Protein AF-A0ABD1SBY7-F1 (afdb_monomer_lite)

Structure (mmCIF, N/CA/C/O backbone):
data_AF-A0ABD1SBY7-F1
#
_entry.id   AF-A0ABD1SBY7-F1
#
loop_
_atom_site.group_PDB
_atom_site.id
_atom_site.type_symbol
_atom_site.label_atom_id
_atom_site.label_alt_id
_atom_site.label_comp_id
_atom_site.label_asym_id
_atom_site.label_entity_id
_atom_site.label_seq_id
_atom_site.pdbx_PDB_ins_code
_atom_site.Cartn_x
_atom_site.Cartn_y
_atom_site.Cartn_z
_atom_site.occupancy
_atom_site.B_iso_or_equiv
_atom_site.auth_seq_id
_atom_site.auth_comp_id
_atom_site.auth_asym_id
_atom_site.auth_atom_id
_atom_site.pdbx_PDB_model_num
ATOM 1 N N . MET A 1 1 ? -11.334 -1.942 21.569 1.00 60.69 1 MET A N 1
ATOM 2 C CA . MET A 1 1 ? -10.015 -1.332 21.293 1.00 60.69 1 MET A CA 1
ATOM 3 C C . MET A 1 1 ? -9.707 -1.569 19.821 1.00 60.69 1 MET A C 1
ATOM 5 O O . MET A 1 1 ? -10.036 -2.651 19.355 1.00 60.69 1 MET A O 1
ATOM 9 N N . PHE A 1 2 ? -9.190 -0.583 19.082 1.00 73.31 2 PHE A N 1
ATOM 10 C CA . PHE A 1 2 ? -8.771 -0.789 17.688 1.00 73.31 2 PHE A CA 1
ATOM 11 C C . PHE A 1 2 ? -7.416 -1.505 17.721 1.00 73.31 2 PHE A C 1
ATOM 13 O O . PHE A 1 2 ? -6.440 -0.923 18.180 1.00 73.31 2 PHE A O 1
ATOM 20 N N . THR A 1 3 ? -7.388 -2.783 17.353 1.00 83.56 3 THR A N 1
ATOM 21 C CA . THR A 1 3 ? -6.188 -3.635 17.331 1.00 83.56 3 THR A CA 1
ATOM 22 C C . THR A 1 3 ? -5.940 -4.112 15.897 1.00 83.56 3 THR A C 1
ATOM 24 O O . THR A 1 3 ? -6.895 -4.100 15.117 1.00 83.56 3 THR A O 1
ATOM 27 N N . PRO A 1 4 ? -4.718 -4.559 15.537 1.00 83.38 4 PRO A N 1
ATOM 28 C CA . PRO A 1 4 ? -4.437 -5.099 14.202 1.00 83.38 4 PRO A CA 1
ATOM 29 C C . PRO A 1 4 ? -5.478 -6.129 13.746 1.00 83.38 4 PRO A C 1
ATOM 31 O O . PRO A 1 4 ? -6.038 -5.990 12.665 1.00 83.38 4 PRO A O 1
ATOM 34 N N . ARG A 1 5 ? -5.868 -7.048 14.639 1.00 85.44 5 ARG A N 1
ATOM 35 C CA . ARG A 1 5 ? -6.881 -8.088 14.393 1.00 85.44 5 ARG A CA 1
ATOM 36 C C . ARG A 1 5 ? -8.199 -7.593 13.793 1.00 85.44 5 ARG A C 1
ATOM 38 O O . ARG A 1 5 ? -8.806 -8.294 12.996 1.00 85.44 5 ARG A O 1
ATOM 45 N N . VAL A 1 6 ? -8.630 -6.378 14.135 1.00 84.81 6 VAL A N 1
ATOM 46 C CA . VAL A 1 6 ? -9.868 -5.791 13.593 1.00 84.81 6 VAL A CA 1
ATOM 47 C C . VAL A 1 6 ? -9.795 -5.603 12.071 1.00 84.81 6 VAL A C 1
ATOM 49 O O . VAL A 1 6 ? -10.826 -5.580 11.411 1.00 84.81 6 VAL A O 1
ATOM 52 N N . ILE A 1 7 ? -8.592 -5.477 11.509 1.00 85.00 7 ILE A N 1
ATOM 53 C CA . ILE A 1 7 ? -8.357 -5.349 10.067 1.00 85.00 7 ILE A CA 1
ATOM 54 C C . ILE A 1 7 ? -8.543 -6.702 9.376 1.00 85.00 7 ILE A C 1
ATOM 56 O O . ILE A 1 7 ? -9.207 -6.759 8.347 1.00 85.00 7 ILE A O 1
ATOM 60 N N . ASN A 1 8 ? -8.007 -7.781 9.950 1.00 85.88 8 ASN A N 1
ATOM 61 C CA . ASN A 1 8 ? -8.206 -9.129 9.416 1.00 85.88 8 ASN A CA 1
ATOM 62 C C . ASN A 1 8 ? -9.672 -9.561 9.506 1.00 85.88 8 ASN A C 1
ATOM 64 O O . ASN A 1 8 ? -10.198 -10.064 8.518 1.00 85.88 8 ASN A O 1
ATOM 68 N N . ASP A 1 9 ? -10.339 -9.284 10.635 1.00 85.25 9 ASP A N 1
ATOM 69 C CA . ASP A 1 9 ? -11.779 -9.527 10.794 1.00 85.25 9 ASP A CA 1
ATOM 70 C C . ASP A 1 9 ? -12.590 -8.808 9.694 1.00 85.25 9 ASP A C 1
ATOM 72 O O . ASP A 1 9 ? -13.520 -9.382 9.146 1.00 85.25 9 ASP A O 1
ATOM 76 N N . TYR A 1 10 ? -12.223 -7.567 9.347 1.00 83.94 10 TYR A N 1
ATOM 77 C CA . TYR A 1 10 ? -12.917 -6.768 8.327 1.00 83.94 10 TYR A CA 1
ATOM 78 C C . TYR A 1 10 ? -12.716 -7.282 6.891 1.00 83.94 10 TYR A C 1
ATOM 80 O O . TYR A 1 10 ? -13.575 -7.090 6.033 1.00 83.94 10 TYR A O 1
ATOM 88 N N . TYR A 1 11 ? -11.566 -7.893 6.603 1.00 81.62 11 TYR A N 1
ATOM 89 C CA . TYR A 1 11 ? -11.250 -8.447 5.283 1.00 81.62 11 TYR A CA 1
ATOM 90 C C . TYR A 1 11 ? -11.511 -9.958 5.180 1.00 81.62 11 TYR A C 1
ATOM 92 O O . TYR A 1 11 ? -11.149 -10.552 4.166 1.00 81.62 11 TYR A O 1
ATOM 100 N N . ASP A 1 12 ? -12.101 -10.575 6.209 1.00 84.44 12 ASP A N 1
ATOM 101 C CA . ASP A 1 12 ? -12.302 -12.025 6.318 1.00 84.44 12 ASP A CA 1
ATOM 102 C C . ASP A 1 12 ? -10.999 -12.836 6.101 1.00 84.44 12 ASP A C 1
ATOM 104 O O . ASP A 1 12 ? -11.002 -13.923 5.520 1.00 84.44 12 ASP A O 1
ATOM 108 N N . ILE A 1 13 ? -9.856 -12.305 6.557 1.00 80.00 13 ILE A N 1
ATOM 109 C CA . ILE A 1 13 ? -8.537 -12.936 6.386 1.00 80.00 13 ILE A CA 1
ATOM 110 C C . ILE A 1 13 ? -8.294 -13.951 7.506 1.00 80.00 13 ILE A C 1
ATOM 112 O O . ILE A 1 13 ? -8.267 -13.608 8.690 1.00 80.00 13 ILE A O 1
ATOM 116 N N . THR A 1 14 ? -8.040 -15.204 7.132 1.00 79.06 14 THR A N 1
ATOM 117 C CA . THR A 1 14 ? -7.591 -16.254 8.054 1.00 79.06 14 THR A CA 1
ATOM 118 C C . THR A 1 14 ? -6.108 -16.086 8.382 1.00 79.06 14 THR A C 1
ATOM 120 O O . THR A 1 14 ? -5.292 -15.904 7.485 1.00 79.06 14 THR A O 1
ATOM 123 N N . THR A 1 15 ? -5.738 -16.183 9.661 1.00 69.31 15 THR A N 1
ATOM 124 C CA . THR A 1 15 ? -4.360 -15.937 10.133 1.00 69.31 15 THR A CA 1
ATOM 125 C C . THR A 1 15 ? -3.384 -17.092 9.905 1.00 69.31 15 THR A C 1
ATOM 127 O O . THR A 1 15 ? -2.242 -17.029 10.358 1.00 69.31 15 THR A O 1
ATOM 130 N N . GLU A 1 16 ? -3.831 -18.168 9.262 1.00 65.81 16 GLU A N 1
ATOM 131 C CA . GLU A 1 16 ? -2.977 -19.302 8.921 1.00 65.81 16 GLU A CA 1
ATOM 132 C C . GLU A 1 16 ? -1.982 -18.855 7.835 1.00 65.81 16 GLU A C 1
ATOM 134 O O . GLU A 1 16 ? -2.361 -18.241 6.841 1.00 65.81 16 GLU A O 1
ATOM 139 N N . ASP A 1 17 ? -0.690 -19.088 8.081 1.00 59.59 17 ASP A N 1
ATOM 140 C CA . ASP A 1 17 ? 0.428 -18.788 7.172 1.00 59.59 17 ASP A CA 1
ATOM 141 C C . ASP A 1 17 ? 0.725 -17.304 6.879 1.00 59.59 17 ASP A C 1
ATOM 143 O O . ASP A 1 17 ? 1.391 -16.981 5.894 1.00 59.59 17 ASP A O 1
ATOM 147 N N . ILE A 1 18 ? 0.295 -16.379 7.743 1.00 67.50 18 ILE A N 1
ATOM 148 C CA . ILE A 1 18 ? 0.672 -14.962 7.648 1.00 67.50 18 ILE A CA 1
ATOM 149 C C . ILE A 1 18 ? 2.144 -14.760 8.049 1.00 67.50 18 ILE A C 1
ATOM 151 O O . ILE A 1 18 ? 2.557 -15.098 9.160 1.00 67.50 18 ILE A O 1
ATOM 155 N N . HIS A 1 19 ? 2.929 -14.126 7.176 1.00 69.19 19 HIS A N 1
ATOM 156 C CA . HIS A 1 19 ? 4.318 -13.756 7.452 1.00 69.19 19 HIS A CA 1
ATOM 157 C C . HIS A 1 19 ? 4.521 -12.237 7.381 1.00 69.19 19 HIS A C 1
ATOM 159 O O . HIS A 1 19 ? 3.898 -11.579 6.545 1.00 69.19 19 HIS A O 1
ATOM 165 N N . PRO A 1 20 ? 5.409 -11.648 8.207 1.00 67.62 20 PRO A N 1
ATOM 166 C CA . PRO A 1 20 ? 5.800 -10.251 8.050 1.00 67.62 20 PRO A CA 1
ATOM 167 C C . PRO A 1 20 ? 6.258 -9.989 6.619 1.00 67.62 20 PRO A C 1
ATOM 169 O O . PRO A 1 20 ? 6.870 -10.870 6.013 1.00 67.62 20 PRO A O 1
ATOM 172 N N . LEU A 1 21 ? 5.999 -8.784 6.100 1.00 66.00 21 LEU A N 1
ATOM 173 C CA . LEU A 1 21 ? 6.451 -8.392 4.764 1.00 66.00 21 LEU A CA 1
ATOM 174 C C . LEU A 1 21 ? 7.956 -8.693 4.645 1.00 66.00 21 LEU A C 1
ATOM 176 O O . LEU A 1 21 ? 8.746 -8.063 5.358 1.00 66.00 21 LEU A O 1
ATOM 180 N N . PRO A 1 22 ? 8.372 -9.657 3.799 1.00 64.12 22 PRO A N 1
ATOM 181 C CA . PRO A 1 22 ? 9.772 -10.030 3.730 1.00 64.12 22 PRO A CA 1
ATOM 182 C C . PRO A 1 22 ? 10.599 -8.807 3.352 1.00 64.12 22 PRO A C 1
ATOM 184 O O . PRO A 1 22 ? 10.231 -8.069 2.424 1.00 64.12 22 PRO A O 1
ATOM 187 N N . SER A 1 23 ? 11.725 -8.597 4.038 1.00 61.38 23 SER A N 1
ATOM 188 C CA . SER A 1 23 ? 12.701 -7.617 3.581 1.00 61.38 23 SER A CA 1
ATOM 189 C C . SER A 1 23 ? 13.251 -8.106 2.244 1.00 61.38 23 SER A C 1
ATOM 191 O O . SER A 1 23 ? 14.086 -9.000 2.164 1.00 61.38 23 SER A O 1
ATOM 193 N N . ILE A 1 24 ? 12.737 -7.550 1.149 1.00 61.41 24 ILE A N 1
ATOM 194 C CA . ILE A 1 24 ? 13.319 -7.815 -0.164 1.00 61.41 24 ILE A CA 1
ATOM 195 C C . ILE A 1 24 ? 14.710 -7.172 -0.187 1.00 61.41 24 ILE A C 1
ATOM 197 O O . ILE A 1 24 ? 14.839 -5.950 -0.158 1.00 61.41 24 ILE A O 1
ATOM 201 N N . GLN A 1 25 ? 15.768 -7.965 -0.151 1.00 62.69 25 GLN A N 1
ATOM 202 C CA . GLN A 1 25 ? 17.122 -7.408 -0.177 1.00 62.69 25 GLN A CA 1
ATOM 203 C C . GLN A 1 25 ? 17.504 -6.936 -1.585 1.00 62.69 25 GLN A C 1
ATOM 205 O O . GLN A 1 25 ? 18.263 -5.980 -1.713 1.00 62.69 25 GLN A O 1
ATOM 210 N N . ASP A 1 26 ? 16.903 -7.533 -2.618 1.00 76.44 26 ASP A N 1
ATOM 211 C CA . ASP A 1 26 ? 17.174 -7.224 -4.018 1.00 76.44 26 ASP A CA 1
ATOM 212 C C . ASP A 1 26 ? 16.046 -6.395 -4.659 1.00 76.44 26 ASP A C 1
ATOM 214 O O . ASP A 1 26 ? 15.013 -6.909 -5.087 1.00 76.44 26 ASP A O 1
ATOM 218 N N . MET A 1 27 ? 16.237 -5.075 -4.718 1.00 78.81 27 MET A N 1
ATOM 219 C CA . MET A 1 27 ? 15.322 -4.181 -5.442 1.00 78.81 27 MET A CA 1
ATOM 220 C C . MET A 1 27 ? 15.461 -4.280 -6.966 1.00 78.81 27 MET A C 1
ATOM 222 O O . MET A 1 27 ? 14.561 -3.827 -7.673 1.00 78.81 27 MET A O 1
ATOM 226 N N . GLY A 1 28 ? 16.546 -4.872 -7.476 1.00 78.19 28 GLY A N 1
ATOM 227 C CA . GLY A 1 28 ? 16.723 -5.148 -8.898 1.00 78.19 28 GLY A CA 1
ATOM 228 C C . GLY A 1 28 ? 15.700 -6.167 -9.387 1.00 78.19 28 GLY A C 1
ATOM 229 O O . GLY A 1 28 ? 15.013 -5.913 -10.372 1.00 78.19 28 GLY A O 1
ATOM 230 N N . GLU A 1 29 ? 15.496 -7.253 -8.637 1.00 82.19 29 GLU A N 1
ATOM 231 C CA . GLU A 1 29 ? 14.459 -8.250 -8.941 1.00 82.19 29 GLU A CA 1
ATOM 232 C C . GLU A 1 29 ? 13.051 -7.626 -8.967 1.00 82.19 29 GLU A C 1
ATOM 234 O O . GLU A 1 29 ? 12.259 -7.873 -9.878 1.00 82.19 29 GLU A O 1
ATOM 239 N N . VAL A 1 30 ? 12.742 -6.771 -7.988 1.00 83.69 30 VAL A N 1
ATOM 240 C CA . VAL A 1 30 ? 11.445 -6.077 -7.903 1.00 83.69 30 VAL A CA 1
ATOM 241 C C . VAL A 1 30 ? 11.242 -5.147 -9.093 1.00 83.69 30 VAL A C 1
ATOM 243 O O . VAL A 1 30 ? 10.163 -5.141 -9.687 1.00 83.69 30 VAL A O 1
ATOM 246 N N . ALA A 1 31 ? 12.264 -4.369 -9.453 1.00 79.69 31 ALA A N 1
ATOM 247 C CA . ALA A 1 31 ? 12.212 -3.471 -10.600 1.00 79.69 31 ALA A CA 1
ATOM 248 C C . ALA A 1 31 ? 12.019 -4.252 -11.907 1.00 79.69 31 ALA A C 1
ATOM 250 O O . ALA A 1 31 ? 11.134 -3.913 -12.695 1.00 79.69 31 ALA A O 1
ATOM 251 N N . GLN A 1 32 ? 12.771 -5.341 -12.085 1.00 82.06 32 GLN A N 1
ATOM 252 C CA . GLN A 1 32 ? 12.652 -6.216 -13.245 1.00 82.06 32 GLN A CA 1
ATOM 253 C C . GLN A 1 32 ? 11.247 -6.806 -13.356 1.00 82.06 32 GLN A C 1
ATOM 255 O O . GLN A 1 32 ? 10.649 -6.788 -14.428 1.00 82.06 32 GLN A O 1
ATOM 260 N N . PHE A 1 33 ? 10.683 -7.292 -12.251 1.00 85.69 33 PHE A N 1
ATOM 261 C CA . PHE A 1 33 ? 9.335 -7.848 -12.247 1.00 85.69 33 PHE A CA 1
ATOM 262 C C . PHE A 1 33 ? 8.263 -6.798 -12.569 1.00 85.69 33 PHE A C 1
ATOM 264 O O . PHE A 1 33 ? 7.345 -7.066 -13.343 1.00 85.69 33 PHE A O 1
ATOM 271 N N . LEU A 1 34 ? 8.357 -5.607 -11.971 1.00 82.88 34 LEU A N 1
ATOM 272 C CA . LEU A 1 34 ? 7.319 -4.584 -12.105 1.00 82.88 34 LEU A CA 1
ATOM 273 C C . LEU A 1 34 ? 7.363 -3.843 -13.448 1.00 82.88 34 LEU A C 1
ATOM 275 O O . LEU A 1 34 ? 6.313 -3.422 -13.937 1.00 82.88 34 LEU A O 1
ATOM 279 N N . TYR A 1 35 ? 8.554 -3.674 -14.027 1.00 77.00 35 TYR A N 1
ATOM 280 C CA . TYR A 1 35 ? 8.782 -2.786 -15.171 1.00 77.00 35 TYR A CA 1
ATOM 281 C C . TYR A 1 35 ? 9.464 -3.462 -16.369 1.00 77.00 35 TYR A C 1
ATOM 283 O O . TYR A 1 35 ? 9.521 -2.862 -17.441 1.00 77.00 35 TYR A O 1
ATOM 291 N N . GLY A 1 36 ? 9.966 -4.694 -16.222 1.00 72.31 36 GLY A N 1
ATOM 292 C CA . GLY A 1 36 ? 10.587 -5.460 -17.309 1.00 72.31 36 GLY A CA 1
ATOM 293 C C . GLY A 1 36 ? 11.900 -4.875 -17.838 1.00 72.31 36 GLY A C 1
ATOM 294 O O . GLY A 1 36 ? 12.228 -5.122 -18.998 1.00 72.31 36 GLY A O 1
ATOM 295 N N . GLN A 1 37 ? 12.611 -4.062 -17.046 1.00 64.56 37 GLN A N 1
ATOM 296 C CA . GLN A 1 37 ? 13.878 -3.435 -17.441 1.00 64.56 37 GLN A CA 1
ATOM 297 C C . GLN A 1 37 ? 15.025 -3.823 -16.505 1.00 64.56 37 GLN A C 1
ATOM 299 O O . GLN A 1 37 ? 14.926 -3.610 -15.296 1.00 64.56 37 GLN A O 1
ATOM 304 N N . ASP A 1 38 ? 16.114 -4.328 -17.103 1.00 55.09 38 ASP A N 1
ATOM 305 C CA . ASP A 1 38 ? 17.308 -4.814 -16.393 1.00 55.09 38 ASP A CA 1
ATOM 306 C C . ASP A 1 38 ? 18.085 -3.671 -15.707 1.00 55.09 38 ASP A C 1
ATOM 308 O O . ASP A 1 38 ? 18.793 -3.885 -14.721 1.00 55.09 38 ASP A O 1
ATOM 312 N N . ASP A 1 39 ? 17.913 -2.434 -16.188 1.00 52.69 39 ASP A N 1
ATOM 313 C CA . ASP A 1 39 ? 18.541 -1.241 -15.626 1.00 52.69 39 ASP A CA 1
ATOM 314 C C . ASP A 1 39 ? 17.723 -0.695 -14.451 1.00 52.69 39 ASP A C 1
ATOM 316 O O . ASP A 1 39 ? 16.925 0.234 -14.574 1.00 52.69 39 ASP A O 1
ATOM 320 N N . ALA A 1 40 ? 17.959 -1.372 -13.324 1.00 54.00 40 ALA A N 1
ATOM 321 C CA . ALA A 1 40 ? 17.993 -0.927 -11.938 1.00 54.00 40 ALA A CA 1
ATOM 322 C C . ALA A 1 40 ? 17.050 0.212 -11.541 1.00 54.00 40 ALA A C 1
ATOM 324 O O . ALA A 1 40 ? 17.128 1.333 -12.045 1.00 54.00 40 ALA A O 1
ATOM 325 N N . TRP A 1 41 ? 16.260 -0.067 -10.497 1.00 60.81 41 TRP A N 1
ATOM 326 C CA . TRP A 1 41 ? 15.647 0.946 -9.644 1.00 60.81 41 TRP A CA 1
ATOM 327 C C . TRP A 1 41 ? 16.567 2.170 -9.571 1.00 60.81 41 TRP A C 1
ATOM 329 O O . TRP A 1 41 ? 17.695 1.986 -9.094 1.00 60.81 41 TRP A O 1
ATOM 339 N N . PRO A 1 42 ? 16.199 3.362 -10.117 1.00 54.41 42 PRO A N 1
ATOM 340 C CA . PRO A 1 42 ? 17.085 4.491 -9.991 1.00 54.41 42 PRO A CA 1
ATOM 341 C C . PRO A 1 42 ? 17.298 4.605 -8.491 1.00 54.41 42 PRO A C 1
ATOM 343 O O . PRO A 1 42 ? 16.353 4.459 -7.714 1.00 54.41 42 PRO A O 1
ATOM 346 N N . LEU A 1 43 ? 18.573 4.694 -8.122 1.00 53.53 43 LEU A N 1
ATOM 347 C CA . LEU A 1 43 ? 19.096 4.959 -6.785 1.00 53.53 43 LEU A CA 1
ATOM 348 C C . LEU A 1 43 ? 18.087 5.749 -5.927 1.00 53.53 43 LEU A C 1
ATOM 350 O O . LEU A 1 43 ? 17.308 6.499 -6.509 1.00 53.53 43 LEU A O 1
ATOM 354 N N . PRO A 1 44 ? 18.133 5.682 -4.580 1.00 54.62 44 PRO A N 1
ATOM 355 C CA . PRO A 1 44 ? 17.112 6.196 -3.631 1.00 54.62 44 PRO A CA 1
ATOM 356 C C . PRO A 1 44 ? 16.638 7.669 -3.781 1.00 54.62 44 PRO A C 1
ATOM 358 O O . PRO A 1 44 ? 15.885 8.182 -2.961 1.00 54.62 44 PRO A O 1
ATOM 361 N N . GLU A 1 45 ? 17.087 8.361 -4.817 1.00 55.41 45 GLU A N 1
ATOM 362 C CA . GLU A 1 45 ? 16.795 9.694 -5.307 1.00 55.41 45 GLU A CA 1
ATOM 363 C C . GLU A 1 45 ? 15.495 9.827 -6.133 1.00 55.41 45 GLU A C 1
ATOM 365 O O . GLU A 1 45 ? 15.007 10.955 -6.252 1.00 55.41 45 GLU A O 1
ATOM 370 N N . ARG A 1 46 ? 14.910 8.762 -6.721 1.00 62.81 46 ARG A N 1
ATOM 371 C CA . ARG A 1 46 ? 13.654 8.881 -7.508 1.00 62.81 46 ARG A CA 1
ATOM 372 C C . ARG A 1 46 ? 12.678 7.712 -7.362 1.00 62.81 46 ARG A C 1
ATOM 374 O O . ARG A 1 46 ? 13.015 6.572 -7.650 1.00 62.81 46 ARG A O 1
ATOM 381 N N . ASP A 1 47 ? 11.423 8.039 -7.049 1.00 70.94 47 ASP A N 1
ATOM 382 C CA . ASP A 1 47 ? 10.302 7.104 -7.178 1.00 70.94 47 ASP A CA 1
ATOM 383 C C . ASP A 1 47 ? 10.022 6.764 -8.659 1.00 70.94 47 ASP A C 1
ATOM 385 O O . ASP A 1 47 ? 10.238 7.586 -9.557 1.00 70.94 47 ASP A O 1
ATOM 389 N N . PHE A 1 48 ? 9.452 5.586 -8.918 1.00 73.69 48 PHE A N 1
ATOM 390 C CA . PHE A 1 48 ? 9.073 5.160 -10.270 1.00 73.69 48 PHE A CA 1
ATOM 391 C C . PHE A 1 48 ? 7.734 5.698 -10.728 1.00 73.69 48 PHE A C 1
ATOM 393 O O . PHE A 1 48 ? 6.796 5.746 -9.949 1.00 73.69 48 PHE A O 1
ATOM 400 N N . GLU A 1 49 ? 7.593 5.973 -12.021 1.00 80.62 49 GLU A N 1
ATOM 401 C CA . GLU A 1 49 ? 6.308 6.344 -12.611 1.00 80.62 49 GLU A CA 1
ATOM 402 C C . GLU A 1 49 ? 5.356 5.146 -12.721 1.00 80.62 49 GLU A C 1
ATOM 404 O O . GLU A 1 49 ? 5.678 4.122 -13.326 1.00 80.62 49 GLU A O 1
ATOM 409 N N . HIS A 1 50 ? 4.131 5.304 -12.215 1.00 82.50 50 HIS A N 1
ATOM 410 C CA . HIS A 1 50 ? 3.110 4.252 -12.260 1.00 82.50 50 HIS A CA 1
ATOM 411 C C . HIS A 1 50 ? 2.681 3.850 -13.684 1.00 82.50 50 HIS A C 1
ATOM 413 O O . HIS A 1 50 ? 2.135 2.772 -13.884 1.00 82.50 50 HIS A O 1
ATOM 419 N N . SER A 1 51 ? 2.932 4.717 -14.669 1.00 80.94 51 SER A N 1
ATOM 420 C CA . SER A 1 51 ? 2.555 4.579 -16.080 1.00 80.94 51 SER A CA 1
ATOM 421 C C . SER A 1 51 ? 3.384 3.519 -16.792 1.00 80.94 51 SER A C 1
ATOM 423 O O . SER A 1 51 ? 3.023 3.092 -17.883 1.00 80.94 51 SER A O 1
ATOM 425 N N . LYS A 1 52 ? 4.499 3.111 -16.179 1.00 82.12 52 LYS A N 1
ATOM 426 C CA . LYS A 1 52 ? 5.392 2.071 -16.683 1.00 82.12 52 LYS A CA 1
ATOM 427 C C . LYS A 1 52 ? 5.013 0.672 -16.199 1.00 82.12 52 LYS A C 1
ATOM 429 O O . LYS A 1 52 ? 5.626 -0.292 -16.643 1.00 82.12 52 LYS A O 1
ATOM 434 N N . LEU A 1 53 ? 4.047 0.553 -15.286 1.00 84.62 53 LEU A N 1
ATOM 435 C CA . LEU A 1 53 ? 3.523 -0.747 -14.883 1.00 84.62 53 LEU A CA 1
ATOM 436 C C . LEU A 1 53 ? 2.763 -1.400 -16.040 1.00 84.62 53 LEU A C 1
ATOM 438 O O . LEU A 1 53 ? 2.110 -0.721 -16.831 1.00 84.62 53 LEU A O 1
ATOM 442 N N . THR A 1 54 ? 2.781 -2.729 -16.082 1.00 84.19 54 THR A N 1
ATOM 443 C CA . THR A 1 54 ? 1.847 -3.493 -16.920 1.00 84.19 54 THR A CA 1
ATOM 444 C C . THR A 1 54 ? 0.400 -3.262 -16.464 1.00 84.19 54 THR A C 1
ATOM 446 O O . THR A 1 54 ? 0.158 -2.934 -15.301 1.00 84.19 54 THR A O 1
ATOM 449 N N . ASP A 1 55 ? -0.584 -3.473 -17.344 1.00 85.88 55 ASP A N 1
ATOM 450 C CA . ASP A 1 55 ? -2.004 -3.225 -17.029 1.00 85.88 55 ASP A CA 1
ATOM 451 C C . ASP A 1 55 ? -2.484 -3.971 -15.771 1.00 85.88 55 ASP A C 1
ATOM 453 O O . ASP A 1 55 ? -3.202 -3.414 -14.937 1.00 85.88 55 ASP A O 1
ATOM 457 N N . SER A 1 56 ? -2.054 -5.224 -15.589 1.00 87.88 56 SER A N 1
ATOM 458 C CA . SER A 1 56 ? -2.400 -6.029 -14.412 1.00 87.88 56 SER A CA 1
ATOM 459 C C . SER A 1 56 ? -1.805 -5.452 -13.125 1.00 87.88 56 SER A C 1
ATOM 461 O O . SER A 1 56 ? -2.497 -5.351 -12.108 1.00 87.88 56 SER A O 1
ATOM 463 N N . LEU A 1 57 ? -0.547 -5.010 -13.171 1.00 89.38 57 LEU A N 1
ATOM 464 C CA . LEU A 1 57 ? 0.121 -4.373 -12.039 1.00 89.38 57 LEU A CA 1
ATOM 465 C C . LEU A 1 57 ? -0.434 -2.977 -11.759 1.00 89.38 57 LEU A C 1
ATOM 467 O O . LEU A 1 57 ? -0.503 -2.573 -10.599 1.00 89.38 57 LEU A O 1
ATOM 471 N N . LEU A 1 58 ? -0.886 -2.253 -12.783 1.00 88.94 58 LEU A N 1
ATOM 472 C CA . LEU A 1 58 ? -1.546 -0.964 -12.620 1.00 88.94 58 LEU A CA 1
ATOM 473 C C . LEU A 1 58 ? -2.879 -1.119 -11.877 1.00 88.94 58 LEU A C 1
ATOM 475 O O . LEU A 1 58 ? -3.151 -0.355 -10.949 1.00 88.94 58 LEU A O 1
ATOM 479 N N . ILE A 1 59 ? -3.681 -2.134 -12.218 1.00 90.62 59 ILE A N 1
ATOM 480 C CA . ILE A 1 59 ? -4.918 -2.470 -11.493 1.00 90.62 59 ILE A CA 1
ATOM 481 C C . ILE A 1 59 ? -4.615 -2.814 -10.033 1.00 90.62 59 ILE A C 1
ATOM 483 O O . ILE A 1 59 ? -5.263 -2.282 -9.126 1.00 90.62 59 ILE A O 1
ATOM 487 N N . LEU A 1 60 ? -3.595 -3.639 -9.789 1.00 90.75 60 LEU A N 1
ATOM 488 C CA . LEU A 1 60 ? -3.162 -3.979 -8.434 1.00 90.75 60 LEU A CA 1
ATOM 489 C C . LEU A 1 60 ? -2.691 -2.737 -7.656 1.00 90.75 60 LEU A C 1
ATOM 491 O O . LEU A 1 60 ? -3.079 -2.543 -6.505 1.00 90.75 60 LEU A O 1
ATOM 495 N N . ASN A 1 61 ? -1.929 -1.846 -8.292 1.00 89.94 61 ASN A N 1
ATOM 496 C CA . ASN A 1 61 ? -1.484 -0.585 -7.701 1.00 89.94 61 ASN A CA 1
ATOM 497 C C . ASN A 1 61 ? -2.649 0.347 -7.361 1.00 89.94 61 ASN A C 1
ATOM 499 O O . ASN A 1 61 ? -2.645 0.981 -6.301 1.00 89.94 61 ASN A O 1
ATOM 503 N N . MET A 1 62 ? -3.682 0.400 -8.205 1.00 88.44 62 MET A N 1
ATOM 504 C CA . MET A 1 62 ? -4.913 1.113 -7.875 1.00 88.44 62 MET A CA 1
ATOM 505 C C . MET A 1 62 ? -5.585 0.500 -6.649 1.00 88.44 62 MET A C 1
ATOM 507 O O . MET A 1 62 ? -5.927 1.243 -5.732 1.00 88.44 62 MET A O 1
ATOM 511 N N . PHE A 1 63 ? -5.743 -0.823 -6.586 1.00 87.69 63 PHE A N 1
ATOM 512 C CA . PHE A 1 63 ? -6.329 -1.489 -5.422 1.00 87.69 63 PHE A CA 1
ATOM 513 C C . PHE A 1 63 ? -5.560 -1.169 -4.129 1.00 87.69 63 PHE A C 1
ATOM 515 O O . PHE A 1 63 ? -6.163 -0.713 -3.150 1.00 87.69 63 PHE A O 1
ATOM 522 N N . VAL A 1 64 ? -4.232 -1.309 -4.152 1.00 88.94 64 VAL A N 1
ATOM 523 C CA . VAL A 1 64 ? -3.344 -0.984 -3.025 1.00 88.94 64 VAL A CA 1
ATOM 524 C C . VAL A 1 64 ? -3.506 0.473 -2.593 1.00 88.94 64 VAL A C 1
ATOM 526 O O . VAL A 1 64 ? -3.728 0.736 -1.412 1.00 88.94 64 VAL A O 1
ATOM 529 N N . SER A 1 65 ? -3.496 1.410 -3.545 1.00 86.38 65 SER A N 1
ATOM 530 C CA . SER A 1 65 ? -3.574 2.861 -3.303 1.00 86.38 65 SER A CA 1
ATOM 531 C C . SER A 1 65 ? -4.916 3.354 -2.746 1.00 86.38 65 SER A C 1
ATOM 533 O O . SER A 1 65 ? -5.052 4.544 -2.440 1.00 86.38 65 SER A O 1
ATOM 535 N N . HIS A 1 66 ? -5.927 2.489 -2.661 1.00 82.06 66 HIS A N 1
ATOM 536 C CA . HIS A 1 66 ? -7.227 2.818 -2.072 1.00 82.06 66 HIS A CA 1
ATOM 537 C C . HIS A 1 66 ? -7.524 2.036 -0.792 1.00 82.06 66 HIS A C 1
ATOM 539 O O . HIS A 1 66 ? -8.227 2.565 0.065 1.00 82.06 66 HIS A O 1
ATOM 545 N N . ASN A 1 67 ? -7.016 0.806 -0.664 1.00 81.69 67 ASN A N 1
ATOM 546 C CA . ASN A 1 67 ? -7.474 -0.123 0.374 1.00 81.69 67 ASN A CA 1
ATOM 547 C C . ASN A 1 67 ? -6.382 -0.545 1.365 1.00 81.69 67 ASN A C 1
ATOM 549 O O . ASN A 1 67 ? -6.697 -0.794 2.527 1.00 81.69 67 ASN A O 1
ATOM 553 N N . ILE A 1 68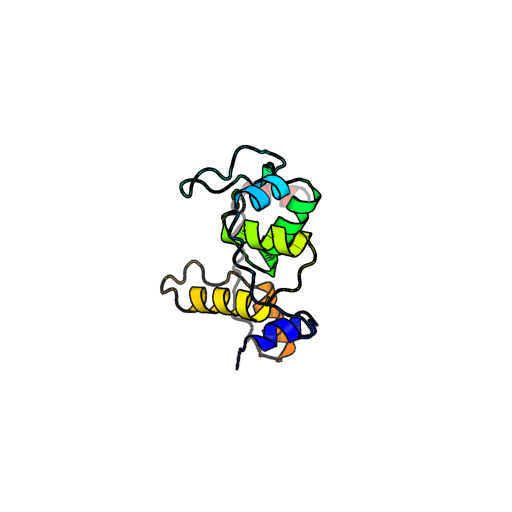 ? -5.117 -0.614 0.930 1.00 85.38 68 ILE A N 1
ATOM 554 C CA . ILE A 1 68 ? -4.020 -1.182 1.732 1.00 85.38 68 ILE A CA 1
ATOM 555 C C . ILE A 1 68 ? -3.006 -0.121 2.154 1.00 85.38 68 ILE A C 1
ATOM 557 O O . ILE A 1 68 ? -2.693 -0.009 3.332 1.00 85.38 68 ILE A O 1
ATOM 561 N N . ASP A 1 69 ? -2.496 0.659 1.205 1.00 85.50 69 ASP A N 1
ATOM 562 C CA . ASP A 1 69 ? -1.519 1.722 1.452 1.00 85.50 69 ASP A CA 1
ATOM 563 C C . ASP A 1 69 ? -1.952 2.987 0.704 1.00 85.50 69 ASP A C 1
ATOM 565 O O . ASP A 1 69 ? -1.437 3.302 -0.382 1.00 85.50 69 ASP A O 1
ATOM 569 N N . PRO A 1 70 ? -2.989 3.679 1.202 1.00 82.31 70 PRO A N 1
ATOM 570 C CA . PRO A 1 70 ? -3.583 4.754 0.447 1.00 82.31 70 PRO A CA 1
ATOM 571 C C . PRO A 1 70 ? -2.669 5.982 0.406 1.00 82.31 70 PRO A C 1
ATOM 573 O O . PRO A 1 70 ? -1.917 6.286 1.326 1.00 82.31 70 PRO A O 1
ATOM 576 N N . THR A 1 71 ? -2.720 6.702 -0.708 1.00 77.94 71 THR A N 1
ATOM 577 C CA . THR A 1 71 ? -1.869 7.873 -0.955 1.00 77.94 71 THR A CA 1
ATOM 578 C C . THR A 1 71 ? -2.627 8.928 -1.753 1.00 77.94 71 THR A C 1
ATOM 580 O O . THR A 1 71 ? -3.489 8.608 -2.583 1.00 77.94 71 THR A O 1
ATOM 583 N N . THR A 1 72 ? -2.279 10.195 -1.527 1.00 71.25 72 THR A N 1
ATOM 584 C CA . THR A 1 72 ? -2.739 11.334 -2.333 1.00 71.25 72 THR A CA 1
ATOM 585 C C . THR A 1 72 ? -1.916 11.515 -3.608 1.00 71.25 72 THR A C 1
ATOM 587 O O . THR A 1 72 ? -2.428 12.044 -4.591 1.00 71.25 72 THR A O 1
ATOM 590 N N . HIS A 1 73 ? -0.663 11.052 -3.620 1.00 71.19 73 HIS A N 1
ATOM 591 C CA . HIS A 1 73 ? 0.237 11.112 -4.772 1.00 71.19 73 HIS A CA 1
ATOM 592 C C . HIS A 1 73 ? 0.400 9.710 -5.354 1.00 71.19 73 HIS A C 1
ATOM 594 O O . HIS A 1 73 ? 1.001 8.838 -4.733 1.00 71.19 73 HIS A O 1
ATOM 600 N N . ARG A 1 74 ? -0.197 9.490 -6.530 1.00 71.69 74 ARG A N 1
ATOM 601 C CA . ARG A 1 74 ? -0.284 8.172 -7.189 1.00 71.69 74 ARG A CA 1
ATOM 602 C C . ARG A 1 74 ? 0.493 8.084 -8.489 1.00 71.69 74 ARG A C 1
ATOM 604 O O . ARG A 1 74 ? 0.494 7.032 -9.109 1.00 71.69 74 ARG A O 1
ATOM 611 N N . THR A 1 75 ? 1.095 9.191 -8.909 1.00 77.12 75 THR A N 1
ATOM 612 C CA . THR A 1 75 ? 1.903 9.276 -10.126 1.00 77.12 75 THR A CA 1
ATOM 613 C C . THR A 1 75 ? 3.187 8.475 -9.995 1.00 77.12 75 THR A C 1
ATOM 615 O O . THR A 1 75 ? 3.711 8.012 -11.005 1.00 77.12 75 THR A O 1
ATOM 618 N N . THR A 1 76 ? 3.665 8.295 -8.760 1.00 82.31 76 THR A N 1
ATOM 619 C CA . THR A 1 76 ? 4.890 7.567 -8.471 1.00 82.31 76 THR A CA 1
ATOM 620 C C . THR A 1 76 ? 4.714 6.440 -7.448 1.00 82.31 76 THR A C 1
ATOM 622 O O . THR A 1 76 ? 3.753 6.415 -6.672 1.00 82.31 76 THR A O 1
ATOM 625 N N . ILE A 1 77 ? 5.635 5.477 -7.479 1.00 83.00 77 ILE A N 1
ATOM 626 C CA . ILE A 1 77 ? 5.689 4.280 -6.641 1.00 83.00 77 ILE A CA 1
ATOM 627 C C . ILE A 1 77 ? 7.046 4.269 -5.938 1.00 83.00 77 ILE A C 1
ATOM 629 O O . ILE A 1 77 ? 8.085 4.180 -6.591 1.00 83.00 77 ILE A O 1
ATOM 633 N N . ASN A 1 78 ? 7.011 4.355 -4.610 1.00 81.31 78 ASN A N 1
ATOM 634 C CA . ASN A 1 78 ? 8.194 4.269 -3.758 1.00 81.31 78 ASN A CA 1
ATOM 635 C C . ASN A 1 78 ? 8.579 2.807 -3.463 1.00 81.31 78 ASN A C 1
ATOM 637 O O . ASN A 1 78 ? 7.816 1.876 -3.743 1.00 81.31 78 ASN A O 1
ATOM 641 N N . ASP A 1 79 ? 9.738 2.610 -2.833 1.00 80.50 79 ASP A N 1
ATOM 642 C CA . ASP A 1 79 ? 10.291 1.292 -2.502 1.00 80.50 79 ASP A CA 1
ATOM 643 C C . ASP A 1 79 ? 9.308 0.417 -1.719 1.00 80.50 79 ASP A C 1
ATOM 645 O O . ASP A 1 79 ? 9.104 -0.754 -2.042 1.00 80.50 79 ASP A O 1
ATOM 649 N N . ALA A 1 80 ? 8.681 0.980 -0.681 1.00 80.12 80 ALA A N 1
ATOM 650 C CA . ALA A 1 80 ? 7.762 0.250 0.186 1.00 80.12 80 ALA A CA 1
ATOM 651 C C . ALA A 1 80 ? 6.557 -0.284 -0.600 1.00 80.12 80 ALA A C 1
ATOM 653 O O . ALA A 1 80 ? 6.180 -1.449 -0.450 1.00 80.12 80 ALA A O 1
ATOM 654 N N . ARG A 1 81 ? 5.987 0.542 -1.484 1.00 85.00 81 ARG A N 1
ATOM 655 C CA . ARG A 1 81 ? 4.859 0.142 -2.322 1.00 85.00 81 ARG A CA 1
ATOM 656 C C . ARG A 1 81 ? 5.271 -0.834 -3.413 1.00 85.00 81 ARG A C 1
ATOM 658 O O . ARG A 1 81 ? 4.534 -1.780 -3.660 1.00 85.00 81 ARG A O 1
ATOM 665 N N . ALA A 1 82 ? 6.436 -0.665 -4.028 1.00 85.69 82 ALA A N 1
ATOM 666 C CA . ALA A 1 82 ? 6.940 -1.625 -5.006 1.00 85.69 82 ALA A CA 1
ATOM 667 C C . ALA A 1 82 ? 7.119 -3.022 -4.395 1.00 85.69 82 ALA A C 1
ATOM 669 O O . ALA A 1 82 ? 6.674 -4.011 -4.975 1.00 85.69 82 ALA A O 1
ATOM 670 N N . ARG A 1 83 ? 7.672 -3.103 -3.180 1.00 85.12 83 ARG A N 1
ATOM 671 C CA . ARG A 1 83 ? 7.795 -4.363 -2.427 1.00 85.12 83 ARG A CA 1
ATOM 672 C C . ARG A 1 83 ? 6.434 -4.991 -2.145 1.00 85.12 83 ARG A C 1
ATOM 674 O O . ARG A 1 83 ? 6.264 -6.193 -2.332 1.00 85.12 83 ARG A O 1
ATOM 681 N N . LEU A 1 84 ? 5.462 -4.180 -1.726 1.00 86.69 84 LEU A N 1
ATOM 682 C CA . LEU A 1 84 ? 4.092 -4.631 -1.494 1.00 86.69 84 LEU A CA 1
ATOM 683 C C . LEU A 1 84 ? 3.450 -5.183 -2.778 1.00 86.69 84 LEU A C 1
ATOM 685 O O . LEU A 1 84 ? 2.885 -6.273 -2.751 1.00 86.69 84 LEU A O 1
ATOM 689 N N . LEU A 1 85 ? 3.574 -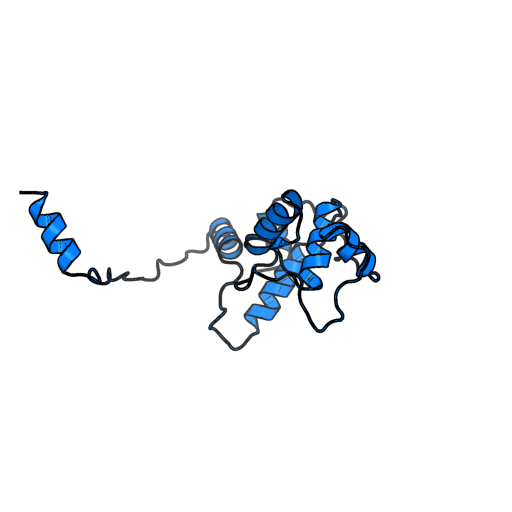4.474 -3.905 1.00 89.25 85 LEU A N 1
ATOM 690 C CA . LEU A 1 85 ? 3.053 -4.921 -5.201 1.00 89.25 85 LEU A CA 1
ATOM 691 C C . LEU A 1 85 ? 3.692 -6.230 -5.653 1.00 89.25 85 LEU A C 1
ATOM 693 O O . LEU A 1 85 ? 2.981 -7.131 -6.087 1.00 89.25 85 LEU A O 1
ATOM 697 N N . TYR A 1 86 ? 5.010 -6.347 -5.513 1.00 88.25 86 TYR A N 1
ATOM 698 C CA . TYR A 1 86 ? 5.740 -7.558 -5.860 1.00 88.25 86 TYR A CA 1
ATOM 699 C C . TYR A 1 86 ? 5.246 -8.763 -5.045 1.00 88.25 86 TYR A C 1
ATOM 701 O O . TYR A 1 86 ? 4.913 -9.793 -5.627 1.00 88.25 86 TYR A O 1
ATOM 709 N N . HIS A 1 87 ? 5.122 -8.645 -3.718 1.00 87.00 87 HIS A N 1
ATOM 710 C CA . HIS A 1 87 ? 4.652 -9.761 -2.884 1.00 87.00 87 HIS A CA 1
ATOM 711 C C . HIS A 1 87 ? 3.188 -10.126 -3.157 1.00 87.00 87 HIS A C 1
ATOM 713 O O . HIS A 1 87 ? 2.874 -11.313 -3.246 1.00 87.00 87 HIS A O 1
ATOM 719 N N . LEU A 1 88 ? 2.312 -9.129 -3.348 1.00 88.31 88 LEU A N 1
ATOM 720 C CA . LEU A 1 88 ? 0.907 -9.352 -3.715 1.00 88.31 88 LEU A CA 1
ATOM 721 C C . LEU A 1 88 ? 0.785 -10.073 -5.059 1.00 88.31 88 LEU A C 1
ATOM 723 O O . LEU A 1 88 ? 0.017 -11.024 -5.179 1.00 88.31 88 LEU A O 1
ATOM 727 N N . ALA A 1 89 ? 1.556 -9.651 -6.062 1.00 89.88 89 ALA A N 1
ATOM 728 C CA . ALA A 1 89 ? 1.514 -10.245 -7.393 1.00 89.88 89 ALA A CA 1
ATOM 729 C C . ALA A 1 89 ? 2.022 -11.698 -7.414 1.00 89.88 89 ALA A C 1
ATOM 731 O O . ALA A 1 89 ? 1.557 -12.493 -8.225 1.00 89.88 89 ALA A O 1
ATOM 732 N N . HIS A 1 90 ? 2.924 -12.060 -6.498 1.00 88.12 90 HIS A N 1
ATOM 733 C CA . HIS A 1 90 ? 3.396 -13.436 -6.313 1.00 88.12 90 HIS A CA 1
ATOM 734 C C . HIS A 1 90 ? 2.487 -14.285 -5.410 1.00 88.12 90 HIS A C 1
ATOM 736 O O . HIS A 1 90 ? 2.821 -15.435 -5.133 1.00 88.12 90 HIS A O 1
ATOM 742 N N . GLY A 1 91 ? 1.368 -13.738 -4.921 1.00 84.56 91 GLY A N 1
ATOM 743 C CA . GLY A 1 91 ? 0.446 -14.455 -4.040 1.00 84.56 91 GLY A CA 1
ATOM 744 C C . GLY A 1 91 ? 1.064 -14.843 -2.695 1.00 84.56 91 GLY A C 1
ATOM 745 O O . GLY A 1 91 ? 0.679 -15.853 -2.114 1.00 84.56 91 GLY A O 1
ATOM 746 N N . ARG A 1 92 ? 2.055 -14.084 -2.207 1.00 82.56 92 ARG A N 1
ATOM 747 C CA . ARG A 1 92 ? 2.685 -14.363 -0.912 1.00 82.56 92 ARG A CA 1
ATOM 748 C C . ARG A 1 92 ? 1.758 -13.931 0.219 1.00 82.56 92 ARG A C 1
ATOM 750 O O . ARG A 1 92 ? 1.246 -12.811 0.209 1.00 82.56 92 ARG A O 1
ATOM 757 N N . ASN A 1 93 ? 1.603 -14.793 1.219 1.00 75.94 93 ASN A N 1
ATOM 758 C CA . ASN A 1 93 ? 0.886 -14.450 2.441 1.00 75.94 93 ASN A CA 1
ATOM 759 C C . ASN A 1 93 ? 1.663 -13.375 3.207 1.00 75.94 93 ASN A C 1
ATOM 761 O O . ASN A 1 93 ? 2.858 -13.526 3.471 1.00 75.94 93 ASN A O 1
ATOM 765 N N . MET A 1 94 ? 0.987 -12.281 3.552 1.00 79.00 94 MET A N 1
ATOM 766 C CA . MET A 1 94 ? 1.594 -11.136 4.225 1.00 79.00 94 MET A CA 1
ATOM 767 C C . MET A 1 94 ? 0.782 -10.706 5.433 1.00 79.00 94 MET A C 1
ATOM 769 O O . MET A 1 94 ? -0.446 -10.766 5.430 1.00 79.00 94 MET A O 1
ATOM 773 N N . ASP A 1 95 ? 1.489 -10.184 6.427 1.00 83.50 95 ASP A N 1
ATOM 774 C CA . ASP A 1 95 ? 0.935 -9.579 7.630 1.00 83.50 95 ASP A CA 1
ATOM 775 C C . ASP A 1 95 ? 0.321 -8.207 7.345 1.00 83.50 95 ASP A C 1
ATOM 777 O O . ASP A 1 95 ? 0.866 -7.144 7.659 1.00 83.50 95 ASP A O 1
ATOM 781 N N . LEU A 1 96 ? -0.831 -8.256 6.677 1.00 81.06 96 LEU A N 1
ATOM 782 C CA . LEU A 1 96 ? -1.579 -7.084 6.260 1.00 81.06 96 LEU A CA 1
ATOM 783 C C . LEU A 1 96 ? -2.146 -6.321 7.462 1.00 81.06 96 LEU A C 1
ATOM 785 O O . LEU A 1 96 ? -2.180 -5.089 7.432 1.00 81.06 96 LEU A O 1
ATOM 789 N N . GLU A 1 97 ? -2.545 -7.025 8.527 1.00 84.56 97 GLU A N 1
ATOM 790 C CA . GLU A 1 97 ? -3.070 -6.394 9.739 1.00 84.56 97 GLU A CA 1
ATOM 791 C C . GLU A 1 97 ? -2.032 -5.491 10.401 1.00 84.56 97 GLU A C 1
ATOM 793 O O . GLU A 1 97 ? -2.322 -4.319 10.655 1.00 84.56 97 GLU A O 1
ATOM 798 N N . ASN A 1 98 ? -0.810 -5.981 10.633 1.00 85.00 98 ASN A N 1
ATOM 799 C CA . ASN A 1 98 ? 0.222 -5.182 11.282 1.00 85.00 98 ASN A CA 1
ATOM 800 C C . ASN A 1 98 ? 0.757 -4.108 10.340 1.00 85.00 98 ASN A C 1
ATOM 802 O O . ASN A 1 98 ? 1.045 -2.998 10.795 1.00 85.00 98 ASN A O 1
ATOM 806 N N . TYR A 1 99 ? 0.817 -4.379 9.034 1.00 85.25 99 TYR A N 1
ATOM 807 C CA . TYR A 1 99 ? 1.190 -3.379 8.038 1.00 85.25 99 TYR A CA 1
ATOM 808 C C . TYR A 1 99 ? 0.219 -2.184 8.039 1.00 85.25 99 TYR A C 1
ATOM 810 O O . TYR A 1 99 ? 0.634 -1.044 8.270 1.00 85.25 99 TYR A O 1
ATOM 818 N N . ILE A 1 100 ? -1.085 -2.432 7.874 1.00 85.38 100 ILE A N 1
ATOM 819 C CA . ILE A 1 100 ? -2.118 -1.385 7.860 1.00 85.38 100 ILE A CA 1
ATOM 820 C C . ILE A 1 100 ? -2.220 -0.701 9.228 1.00 85.38 100 ILE A C 1
ATOM 822 O O . ILE A 1 100 ? -2.301 0.528 9.301 1.00 85.38 100 ILE A O 1
ATOM 826 N N . TYR A 1 101 ? -2.176 -1.459 10.328 1.00 84.81 101 TYR A N 1
ATOM 827 C CA . TYR A 1 101 ? -2.215 -0.893 11.676 1.00 84.81 101 TYR A CA 1
ATOM 828 C C . TYR A 1 101 ? -1.033 0.045 11.936 1.00 84.81 101 TYR A C 1
ATOM 830 O O . TYR A 1 101 ? -1.209 1.111 12.531 1.00 84.81 101 TYR A O 1
ATOM 838 N N . THR A 1 102 ? 0.160 -0.309 11.456 1.00 82.38 102 THR A N 1
ATOM 839 C CA . THR A 1 102 ? 1.354 0.538 11.564 1.00 82.38 102 THR A CA 1
ATOM 840 C C . THR A 1 102 ? 1.186 1.822 10.759 1.00 82.38 102 THR A C 1
ATOM 842 O O . THR A 1 102 ? 1.453 2.898 11.294 1.00 82.38 102 THR A O 1
ATOM 845 N N . LEU A 1 103 ? 0.670 1.752 9.525 1.00 80.94 103 LEU A N 1
ATOM 846 C CA . LEU A 1 103 ? 0.375 2.944 8.721 1.00 80.94 103 LEU A CA 1
ATOM 847 C C . LEU A 1 103 ? -0.626 3.868 9.429 1.00 80.94 103 LEU A C 1
ATOM 849 O O . LEU A 1 103 ? -0.363 5.062 9.577 1.00 80.94 103 LEU A O 1
ATOM 853 N N . ILE A 1 104 ? -1.737 3.320 9.931 1.00 80.50 104 ILE A N 1
ATOM 854 C CA . ILE A 1 104 ? -2.742 4.077 10.695 1.00 80.50 104 ILE A CA 1
ATOM 855 C C . ILE A 1 104 ? -2.117 4.706 11.942 1.00 80.50 104 ILE A C 1
ATOM 857 O O . ILE A 1 104 ? -2.362 5.879 12.220 1.00 80.50 104 ILE A O 1
ATOM 861 N N . SER A 1 105 ? -1.298 3.953 12.677 1.00 80.38 105 SER A N 1
ATOM 862 C CA . SER A 1 105 ? -0.639 4.430 13.894 1.00 80.38 105 SER A CA 1
ATOM 863 C C . SER A 1 105 ? 0.305 5.588 13.588 1.00 80.38 105 SER A C 1
ATOM 865 O O . SER A 1 105 ? 0.181 6.650 14.194 1.00 80.38 105 SER A O 1
ATOM 867 N N . MET A 1 106 ? 1.194 5.434 12.601 1.00 77.75 106 MET A N 1
ATOM 868 C CA . MET A 1 106 ? 2.121 6.491 12.183 1.00 77.75 106 MET A CA 1
ATOM 869 C C . MET A 1 106 ? 1.379 7.771 11.795 1.00 77.75 106 MET A C 1
ATOM 871 O O . MET A 1 106 ? 1.760 8.851 12.237 1.00 77.75 106 MET A O 1
ATOM 875 N N . LEU A 1 107 ? 0.290 7.656 11.030 1.00 74.44 107 LEU A N 1
ATOM 876 C CA . LEU A 1 107 ? -0.537 8.797 10.632 1.00 74.44 107 LEU A CA 1
ATOM 877 C C . LEU A 1 107 ? -1.286 9.422 11.813 1.00 74.44 107 LEU A C 1
ATOM 879 O O . LEU A 1 107 ? -1.378 10.643 11.900 1.00 74.44 107 LEU A O 1
ATOM 883 N N . GLY A 1 108 ? -1.799 8.608 12.735 1.00 71.69 108 GLY A N 1
ATOM 884 C CA . GLY A 1 108 ? -2.487 9.074 13.940 1.00 71.69 108 GLY A CA 1
ATOM 885 C C . GLY A 1 108 ? -1.577 9.862 14.886 1.00 71.69 108 GLY A C 1
ATOM 886 O O . GLY A 1 108 ? -2.047 10.777 15.563 1.00 71.69 108 GLY A O 1
ATOM 887 N N . PHE A 1 109 ? -0.277 9.553 14.901 1.00 71.06 109 PHE A N 1
ATOM 888 C CA . PHE A 1 109 ? 0.728 10.288 15.674 1.00 71.06 109 PHE A CA 1
ATOM 889 C C . PHE A 1 109 ? 1.287 11.524 14.953 1.00 71.06 109 PHE A C 1
ATOM 891 O O . PHE A 1 109 ? 1.952 12.345 15.590 1.00 71.06 109 PHE A O 1
ATOM 898 N N . GLN A 1 110 ? 1.016 11.713 13.656 1.00 66.81 110 GLN A N 1
ATOM 899 C CA . GLN A 1 110 ? 1.423 12.932 12.959 1.00 66.81 110 GLN A CA 1
ATOM 900 C C . GLN A 1 110 ? 0.621 14.135 13.471 1.00 66.81 110 GLN A C 1
ATOM 902 O O . GLN A 1 110 ? -0.606 14.187 13.418 1.00 66.81 110 GLN A O 1
ATOM 907 N N . THR A 1 111 ? 1.333 15.162 13.932 1.00 56.31 111 THR A N 1
ATOM 908 C CA . THR A 1 111 ? 0.737 16.392 14.482 1.00 56.31 111 THR A CA 1
ATOM 909 C C . THR A 1 111 ? 0.041 17.254 13.420 1.00 56.31 111 THR A C 1
ATOM 911 O O . THR A 1 111 ? -0.764 18.130 13.752 1.00 56.31 111 THR A O 1
ATOM 914 N N . ASN A 1 112 ? 0.304 17.001 12.132 1.00 61.44 112 ASN A N 1
ATOM 915 C CA . ASN A 1 112 ? -0.274 17.739 11.015 1.00 61.44 112 ASN A CA 1
ATOM 916 C C . ASN A 1 112 ? -1.615 17.133 10.561 1.00 61.44 112 ASN A C 1
ATOM 918 O O . ASN A 1 112 ? -1.685 16.290 9.668 1.00 61.44 112 ASN A O 1
ATOM 922 N N . LYS A 1 113 ? -2.708 17.637 11.142 1.00 56.50 113 LYS A N 1
ATOM 923 C CA . LYS A 1 113 ? -4.100 17.211 10.887 1.00 56.50 113 LYS A CA 1
ATOM 924 C C . LYS A 1 113 ? -4.597 17.406 9.442 1.00 56.50 113 LYS A C 1
ATOM 926 O O . LYS A 1 113 ? -5.739 17.066 9.150 1.00 56.50 113 LYS A O 1
ATOM 931 N N . ARG A 1 114 ? -3.80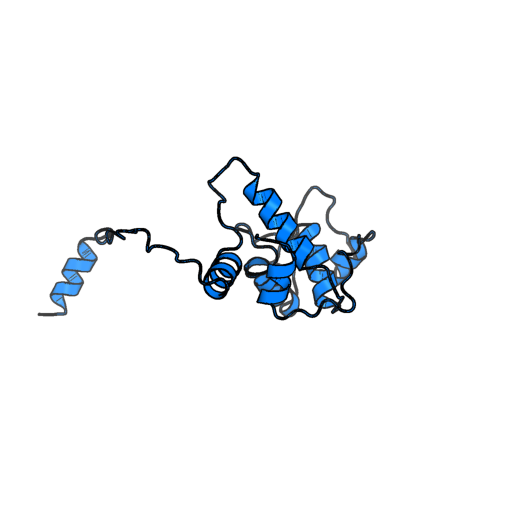1 17.970 8.524 1.00 56.06 114 ARG A N 1
ATOM 932 C CA . ARG A 1 114 ? -4.216 18.171 7.121 1.00 56.06 114 ARG A CA 1
ATOM 933 C C . ARG A 1 114 ? -4.274 16.875 6.299 1.00 56.06 114 ARG A C 1
ATOM 935 O O . ARG A 1 114 ? -4.921 16.875 5.260 1.00 56.06 114 ARG A O 1
ATOM 942 N N . HIS A 1 115 ? -3.684 15.779 6.781 1.00 55.28 115 HIS A N 1
ATOM 943 C CA . HIS A 1 115 ? -3.688 14.463 6.116 1.00 55.28 115 HIS A CA 1
ATOM 944 C C . HIS A 1 115 ? -4.615 13.438 6.802 1.00 55.28 115 HIS A C 1
ATOM 946 O O . HIS A 1 115 ? -4.427 12.233 6.676 1.00 55.28 115 HIS A O 1
ATOM 952 N N . ALA A 1 116 ? -5.615 13.914 7.553 1.00 55.25 116 ALA A N 1
ATOM 953 C CA . ALA A 1 116 ? -6.263 13.177 8.641 1.00 55.25 116 ALA A CA 1
ATOM 954 C C . ALA A 1 116 ? -7.102 11.933 8.288 1.00 55.25 116 ALA A C 1
ATOM 956 O O . ALA A 1 116 ? -7.737 11.384 9.187 1.00 55.25 116 ALA A O 1
ATOM 957 N N . THR A 1 117 ? -7.165 11.442 7.049 1.00 56.66 117 THR A N 1
ATOM 958 C CA . THR A 1 117 ? -7.849 10.155 6.813 1.00 56.66 117 THR A CA 1
ATOM 959 C C . THR A 1 117 ? -7.424 9.508 5.508 1.00 56.66 117 THR A C 1
ATOM 961 O O . THR A 1 117 ? -8.047 9.682 4.467 1.00 56.66 117 THR A O 1
ATOM 964 N N . ILE A 1 118 ? -6.349 8.729 5.575 1.00 66.56 118 ILE A N 1
ATOM 965 C CA . ILE A 1 118 ? -5.864 7.953 4.433 1.00 66.56 118 ILE A CA 1
ATOM 966 C C . ILE A 1 118 ? -6.693 6.665 4.249 1.00 66.56 118 ILE A C 1
ATOM 968 O O . ILE A 1 118 ? -6.876 6.220 3.125 1.00 66.56 118 ILE A O 1
ATOM 972 N N . PHE A 1 119 ? -7.328 6.147 5.309 1.00 73.44 119 PHE A N 1
ATOM 973 C CA . PHE A 1 119 ? -8.139 4.916 5.287 1.00 73.44 119 PHE A CA 1
ATOM 974 C C . PHE A 1 119 ? -9.654 5.143 5.500 1.00 73.44 119 PHE A C 1
ATOM 976 O O . PHE A 1 119 ? -10.250 4.507 6.373 1.00 73.44 119 PHE A O 1
ATOM 983 N N . PRO A 1 120 ? -10.332 6.039 4.758 1.00 69.88 120 PRO A N 1
ATOM 984 C CA . PRO A 1 120 ? -11.726 6.370 5.045 1.00 69.88 120 PRO A CA 1
ATOM 985 C C . PRO A 1 120 ? -12.667 5.166 4.886 1.00 69.88 120 PRO A C 1
ATOM 987 O O . PRO A 1 120 ? -13.585 5.019 5.691 1.00 69.88 120 PRO A O 1
ATOM 990 N N . ALA A 1 121 ? -12.431 4.289 3.903 1.00 77.56 121 ALA A N 1
ATOM 991 C CA . ALA A 1 121 ? -13.261 3.107 3.668 1.00 77.56 121 ALA A CA 1
ATOM 992 C C . ALA A 1 121 ? -13.134 2.079 4.803 1.00 77.56 121 ALA A C 1
ATOM 994 O O . ALA A 1 121 ? -14.142 1.726 5.409 1.00 77.56 121 ALA A O 1
ATOM 995 N N . LEU A 1 122 ? -11.902 1.682 5.141 1.00 82.94 122 LEU A N 1
ATOM 996 C CA . LEU A 1 122 ? -11.614 0.737 6.223 1.00 82.94 122 LEU A CA 1
ATOM 997 C C . LEU A 1 122 ? -12.123 1.252 7.575 1.00 82.94 122 LEU A C 1
ATOM 999 O O . LEU A 1 122 ? -12.850 0.547 8.267 1.00 82.94 122 LEU A O 1
ATOM 1003 N N . ILE A 1 123 ? -11.809 2.502 7.938 1.00 79.19 123 ILE A N 1
ATOM 1004 C CA . ILE A 1 123 ? -12.254 3.083 9.215 1.00 79.19 123 ILE A CA 1
ATOM 1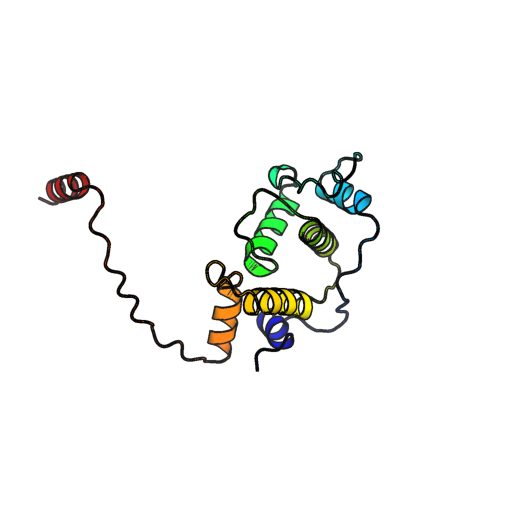005 C C . ILE A 1 123 ? -13.785 3.134 9.273 1.00 79.19 123 ILE A C 1
ATOM 1007 O O . ILE A 1 123 ? -14.378 2.730 10.272 1.00 79.19 123 ILE A O 1
ATOM 1011 N N . SER A 1 124 ? -14.443 3.580 8.197 1.00 76.62 124 SER A N 1
ATOM 1012 C CA . SER A 1 124 ? -15.910 3.626 8.147 1.00 76.62 124 SER A CA 1
ATOM 1013 C C . SER A 1 124 ? -16.535 2.234 8.229 1.00 76.62 124 SER A C 1
ATOM 1015 O O . SER A 1 124 ? -17.550 2.066 8.902 1.00 76.62 124 SER A O 1
ATOM 1017 N N . GLY A 1 125 ? -15.946 1.249 7.549 1.00 82.50 125 GLY A N 1
ATOM 1018 C CA . GLY A 1 125 ? -16.380 -0.146 7.564 1.00 82.50 125 GLY A CA 1
ATOM 1019 C C . GLY A 1 125 ? -16.304 -0.746 8.964 1.00 82.50 125 GLY A C 1
ATOM 1020 O O . GLY A 1 125 ? -17.325 -1.161 9.511 1.00 82.50 125 GLY A O 1
ATOM 1021 N N . VAL A 1 126 ? -15.138 -0.642 9.606 1.00 84.31 126 VAL A N 1
ATOM 1022 C CA . VAL A 1 126 ? -14.926 -1.088 10.989 1.00 84.31 126 VAL A CA 1
ATOM 1023 C C . VAL A 1 126 ? -15.886 -0.393 11.961 1.00 84.31 126 VAL A C 1
ATOM 1025 O O . VAL A 1 126 ? -16.491 -1.042 12.815 1.00 84.31 126 VAL A O 1
ATOM 1028 N N . CYS A 1 127 ? -16.077 0.926 11.844 1.00 81.19 127 CYS A N 1
ATOM 1029 C CA . CYS A 1 127 ? -17.023 1.656 12.691 1.00 81.19 127 CYS A CA 1
ATOM 1030 C C . CYS A 1 127 ? -18.463 1.147 12.526 1.00 81.19 127 CYS A C 1
ATOM 1032 O O . CYS A 1 127 ? -19.170 1.003 13.526 1.00 81.19 127 CYS A O 1
ATOM 1034 N N . LYS A 1 128 ? -18.893 0.851 11.293 1.00 81.69 128 LYS A N 1
ATOM 1035 C CA . LYS A 1 128 ? -20.224 0.292 11.015 1.00 81.69 128 LYS A CA 1
ATOM 1036 C C . LYS A 1 128 ? -20.397 -1.093 11.634 1.00 81.69 128 LYS A C 1
ATOM 1038 O O . LYS A 1 128 ? -21.396 -1.314 12.315 1.00 81.69 128 LYS A O 1
ATOM 1043 N N . GLU A 1 129 ? -19.431 -1.992 11.462 1.00 83.56 129 GLU A N 1
ATOM 1044 C CA . GLU A 1 129 ? -19.482 -3.343 12.042 1.00 83.56 129 GLU A CA 1
ATOM 1045 C C . GLU A 1 129 ? -19.558 -3.321 13.565 1.00 83.56 129 GLU A C 1
ATOM 1047 O O . GLU A 1 129 ? -20.364 -4.024 14.174 1.00 83.56 129 GLU A O 1
ATOM 1052 N N . LYS A 1 130 ? -18.763 -2.454 14.198 1.00 81.88 130 LYS A N 1
ATOM 1053 C CA . LYS A 1 130 ? -18.769 -2.286 15.655 1.00 81.88 130 LYS A CA 1
ATOM 1054 C C . LYS A 1 130 ? -19.959 -1.459 16.159 1.00 81.88 130 LYS A C 1
ATOM 1056 O O . LYS A 1 130 ? -20.008 -1.150 17.347 1.00 81.88 130 LYS A O 1
ATOM 1061 N N . ARG A 1 131 ? -20.913 -1.108 15.284 1.00 83.06 131 ARG A N 1
ATOM 1062 C CA . ARG A 1 131 ? -22.102 -0.289 15.585 1.00 83.06 131 ARG A CA 1
ATOM 1063 C C . ARG A 1 131 ? -21.747 1.019 16.295 1.00 83.06 131 ARG A C 1
ATOM 1065 O O . ARG A 1 131 ? -22.487 1.496 17.153 1.00 83.06 131 ARG A O 1
ATOM 1072 N N . VAL A 1 132 ? -20.604 1.606 15.943 1.00 78.31 132 VAL A N 1
ATOM 1073 C CA . VAL A 1 132 ? -20.215 2.924 16.438 1.00 78.31 132 VAL A CA 1
ATOM 1074 C C . VAL A 1 132 ? -21.197 3.927 15.854 1.00 78.31 132 VAL A C 1
ATOM 1076 O O . VAL A 1 132 ? -21.245 4.141 14.642 1.00 78.31 132 VAL A O 1
ATOM 1079 N N . HIS A 1 133 ? -21.995 4.543 16.721 1.00 67.75 133 HIS A N 1
ATOM 1080 C CA . HIS A 1 133 ? -22.894 5.614 16.328 1.00 67.75 133 HIS A CA 1
ATOM 1081 C C . HIS A 1 133 ? -22.072 6.845 15.951 1.00 67.75 133 HIS A C 1
ATOM 1083 O O . HIS A 1 133 ? -21.721 7.668 16.797 1.00 67.75 133 HIS A O 1
ATOM 1089 N N . ILE A 1 134 ? -21.765 6.978 14.663 1.00 61.12 134 ILE A N 1
ATOM 1090 C CA . ILE A 1 134 ? -21.318 8.249 14.110 1.00 61.12 134 ILE A CA 1
ATOM 1091 C C . ILE A 1 134 ? -22.555 9.140 14.122 1.00 61.12 134 ILE A C 1
ATOM 1093 O O . ILE A 1 134 ? -23.445 8.992 13.283 1.00 61.12 134 ILE A O 1
ATOM 1097 N N . LEU A 1 135 ? -22.647 10.024 15.119 1.00 57.88 135 LEU A N 1
ATOM 1098 C CA . LEU A 1 135 ? -23.619 11.109 15.077 1.00 57.88 135 LEU A CA 1
ATOM 1099 C C . LEU A 1 135 ? -23.439 11.792 13.720 1.00 57.88 135 LEU A C 1
ATOM 1101 O O . LEU A 1 135 ? -22.291 12.112 13.390 1.00 57.88 135 LEU A O 1
ATOM 1105 N N . PRO A 1 136 ? -24.508 11.998 12.928 1.00 56.31 136 PRO A N 1
ATOM 1106 C CA . PRO A 1 136 ? -24.397 12.810 11.737 1.00 56.31 136 PRO A CA 1
ATOM 1107 C C . PRO A 1 136 ? -23.853 14.146 12.216 1.00 56.31 136 PRO A C 1
ATOM 1109 O O . PRO A 1 136 ? -24.549 14.921 12.872 1.00 56.31 136 PRO A O 1
ATOM 1112 N N . THR A 1 137 ? -22.566 14.386 11.966 1.00 52.00 137 THR A N 1
ATOM 1113 C CA . THR A 1 137 ? -22.025 15.722 12.121 1.0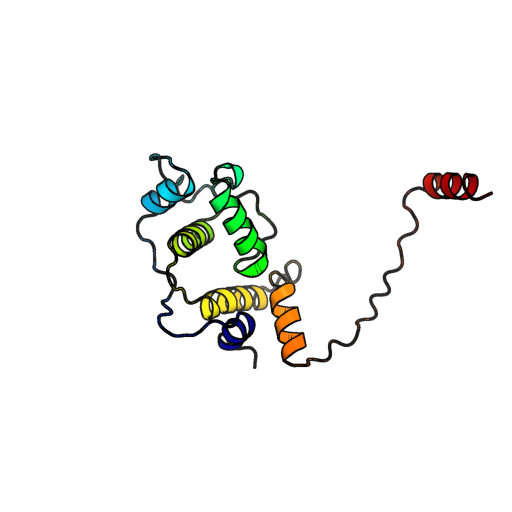0 52.00 137 THR A CA 1
ATOM 1114 C C . THR A 1 137 ? -22.927 16.542 11.225 1.00 52.00 137 THR A C 1
ATOM 1116 O O . THR A 1 137 ? -23.149 16.141 10.080 1.00 52.00 137 THR A O 1
ATOM 1119 N N . GLN A 1 138 ? -23.536 17.599 11.753 1.00 46.62 138 GLN A N 1
ATOM 1120 C CA . GLN A 1 138 ? -24.311 18.535 10.953 1.00 46.62 138 GLN A CA 1
ATOM 1121 C C . GLN A 1 138 ? -23.346 19.213 9.968 1.00 46.62 138 GLN A C 1
ATOM 1123 O O . GLN A 1 138 ? -22.974 20.372 10.116 1.00 46.62 138 GLN A O 1
ATOM 1128 N N . LEU A 1 139 ? -22.894 18.473 8.957 1.00 47.44 139 LEU A N 1
ATOM 1129 C CA . LEU A 1 139 ? -22.376 18.982 7.714 1.00 47.44 139 LEU A CA 1
ATOM 1130 C C . LEU A 1 139 ? -23.596 19.598 7.060 1.00 47.44 139 LEU A C 1
ATOM 1132 O O . LEU A 1 139 ? -24.288 18.990 6.247 1.00 47.44 139 LEU A O 1
ATOM 1136 N N . ILE A 1 140 ? -23.881 20.828 7.472 1.00 51.16 140 ILE A N 1
ATOM 1137 C CA . ILE A 1 140 ? -24.636 21.746 6.651 1.00 51.16 140 ILE A CA 1
ATOM 1138 C C . ILE A 1 140 ? -23.748 21.944 5.423 1.00 51.16 140 ILE A C 1
ATOM 1140 O O . ILE A 1 140 ? -22.919 22.852 5.367 1.00 51.16 140 ILE A O 1
ATOM 1144 N N . LEU A 1 141 ? -23.885 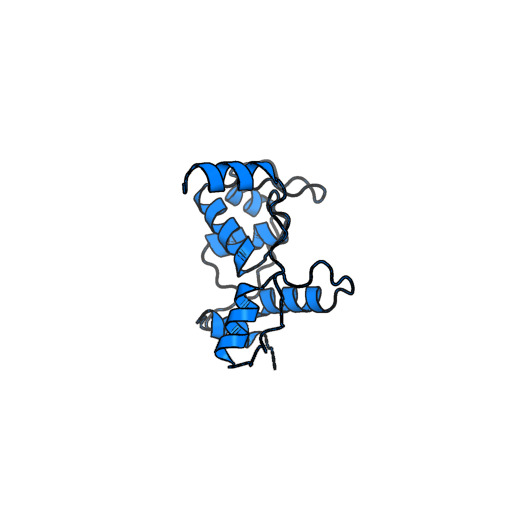21.046 4.447 1.00 48.94 141 LEU A N 1
ATOM 1145 C CA . LEU A 1 141 ? -23.473 21.289 3.080 1.00 48.94 141 LEU A CA 1
ATOM 1146 C C . LEU A 1 141 ? -24.369 22.430 2.609 1.00 48.94 141 LEU A C 1
ATOM 1148 O O . LEU A 1 141 ? -25.416 22.213 2.006 1.00 48.94 141 LEU A O 1
ATOM 1152 N N . LYS A 1 142 ? -24.003 23.671 2.955 1.00 50.44 142 LYS A N 1
ATOM 1153 C CA . LYS A 1 142 ? -24.543 24.829 2.259 1.00 50.44 142 LYS A CA 1
ATOM 1154 C C . LYS A 1 142 ? -24.111 24.623 0.823 1.00 50.44 142 LYS A C 1
ATOM 1156 O O . LYS A 1 142 ? -22.928 24.773 0.518 1.00 50.44 142 LYS A O 1
ATOM 1161 N N . ALA A 1 143 ? -25.054 24.206 -0.020 1.00 55.81 143 ALA A N 1
ATOM 1162 C CA . ALA A 1 143 ? -24.868 24.222 -1.454 1.00 55.81 143 ALA A CA 1
ATOM 1163 C C . ALA A 1 143 ? -24.302 25.602 -1.784 1.00 55.81 143 ALA A C 1
ATOM 1165 O O . ALA A 1 143 ? -24.930 26.627 -1.509 1.00 55.81 143 ALA A O 1
ATOM 1166 N N . LYS A 1 144 ? -23.051 25.630 -2.242 1.00 60.12 144 LYS A N 1
ATOM 1167 C CA . LYS A 1 144 ? -22.441 26.871 -2.690 1.00 60.12 144 LYS A CA 1
ATOM 1168 C C . LYS A 1 144 ? -23.306 27.329 -3.857 1.00 60.12 144 LYS A C 1
ATOM 1170 O O . LYS A 1 144 ? -23.602 26.507 -4.727 1.00 60.12 144 LYS A O 1
ATOM 1175 N N . GLU A 1 145 ? -23.765 28.581 -3.840 1.00 67.75 145 GLU A N 1
ATOM 1176 C CA . GLU A 1 145 ? -24.534 29.099 -4.971 1.00 67.75 145 GLU A CA 1
ATOM 1177 C C . GLU A 1 145 ? -23.780 28.798 -6.272 1.00 67.75 145 GLU A C 1
ATOM 1179 O O . GLU A 1 145 ? -22.539 28.821 -6.265 1.00 67.75 145 GLU A O 1
ATOM 1184 N N . PRO A 1 146 ? -24.490 28.470 -7.368 1.00 59.94 146 PRO A N 1
ATOM 1185 C CA . PRO A 1 146 ? -23.848 28.181 -8.637 1.00 59.94 146 PRO A CA 1
ATOM 1186 C C . PRO A 1 146 ? -22.834 29.275 -8.950 1.00 59.94 146 PRO A C 1
ATOM 1188 O O . PRO A 1 146 ? -23.175 30.455 -8.988 1.00 59.94 146 PRO A O 1
ATOM 1191 N N . ILE A 1 147 ? -21.579 28.869 -9.163 1.00 64.88 147 ILE A N 1
ATOM 1192 C CA . ILE A 1 147 ? -20.450 29.780 -9.416 1.00 64.88 147 ILE A CA 1
ATOM 1193 C C . ILE A 1 147 ? -20.767 30.718 -10.592 1.00 64.88 147 ILE A C 1
ATOM 1195 O O . ILE A 1 147 ? -20.258 31.833 -10.663 1.00 64.88 147 ILE A O 1
ATOM 1199 N N . ASN A 1 148 ? -21.648 30.277 -11.494 1.00 69.38 148 ASN A N 1
ATOM 1200 C CA . ASN A 1 148 ? -22.069 31.023 -12.657 1.00 69.38 148 ASN A CA 1
ATOM 1201 C C . ASN A 1 148 ? -23.582 31.310 -12.641 1.00 69.38 148 ASN A C 1
ATOM 1203 O O . ASN A 1 148 ? -24.396 30.419 -12.895 1.00 69.38 148 ASN A O 1
ATOM 1207 N N . ARG A 1 149 ? -23.956 32.579 -12.428 1.00 64.00 149 ARG A N 1
ATOM 1208 C CA . ARG A 1 149 ? -25.345 33.066 -12.558 1.00 64.00 149 ARG A CA 1
ATOM 1209 C C . ARG A 1 149 ? -25.937 32.831 -13.955 1.00 64.00 149 ARG A C 1
ATOM 1211 O O . ARG A 1 149 ? -27.141 32.630 -14.069 1.00 64.00 149 ARG A O 1
ATOM 1218 N N . TYR A 1 150 ? -25.103 32.758 -14.993 1.00 66.81 150 TYR A N 1
ATOM 1219 C CA . TYR A 1 150 ? -25.530 32.499 -16.371 1.00 66.81 150 TYR A CA 1
ATOM 1220 C C . TYR A 1 150 ? -26.156 31.103 -16.549 1.00 66.81 150 TYR A C 1
ATOM 1222 O O . TYR A 1 150 ? -27.105 30.930 -17.311 1.00 66.81 150 TYR A O 1
ATOM 1230 N N . ALA A 1 151 ? -25.679 30.099 -15.801 1.00 62.66 151 ALA A N 1
ATOM 1231 C CA . ALA A 1 151 ? -26.230 28.743 -15.859 1.00 62.66 151 ALA A CA 1
ATOM 1232 C C . ALA A 1 151 ? -27.661 28.669 -15.287 1.00 62.66 151 ALA A C 1
ATOM 1234 O O . ALA A 1 151 ? -28.489 27.905 -15.781 1.00 62.66 151 ALA A O 1
ATOM 1235 N N . LEU A 1 152 ? -27.972 29.502 -14.286 1.00 63.72 152 LEU A N 1
ATOM 1236 C CA . LEU A 1 152 ? -29.309 29.611 -13.693 1.00 63.72 152 LEU A CA 1
ATOM 1237 C C . LEU A 1 152 ? -30.311 30.291 -14.633 1.00 63.72 152 LEU A C 1
ATOM 1239 O O . LEU A 1 152 ? -31.463 29.866 -14.709 1.00 63.72 152 LEU A O 1
ATOM 1243 N N . GLU A 1 153 ? -29.887 31.329 -15.356 1.00 69.94 153 GLU A N 1
ATOM 1244 C CA . GLU A 1 153 ? -30.752 32.023 -16.318 1.00 69.94 153 GLU A CA 1
ATOM 1245 C C . GLU A 1 153 ? -31.113 31.133 -17.511 1.00 69.94 153 GLU A C 1
ATOM 1247 O O . GLU A 1 153 ? -32.273 31.113 -17.922 1.00 69.94 153 GLU A O 1
ATOM 1252 N N . ASN A 1 154 ? -30.173 30.328 -18.014 1.00 65.06 154 ASN A N 1
ATOM 1253 C CA . ASN A 1 154 ? -30.461 29.385 -19.099 1.00 65.06 154 ASN A CA 1
ATOM 1254 C C . ASN A 1 154 ? -31.333 28.202 -18.650 1.00 65.06 154 ASN A C 1
ATOM 1256 O O . ASN A 1 154 ? -32.234 27.807 -19.386 1.00 65.06 154 ASN A O 1
ATOM 1260 N N . ALA A 1 155 ? -31.149 27.678 -17.433 1.00 63.38 155 ALA A N 1
ATOM 1261 C CA . ALA A 1 155 ? -32.018 26.623 -16.903 1.00 63.38 155 ALA A CA 1
ATOM 1262 C C . ALA A 1 155 ? -33.480 27.091 -16.747 1.00 63.38 155 ALA A C 1
ATOM 1264 O O . ALA A 1 155 ? -34.410 26.339 -17.040 1.00 63.38 155 ALA A O 1
ATOM 1265 N N . ARG A 1 156 ? -33.687 28.355 -16.348 1.00 65.88 156 ARG A N 1
ATOM 1266 C CA . ARG A 1 156 ? -35.021 28.973 -16.243 1.00 65.88 156 ARG A CA 1
ATOM 1267 C C . ARG A 1 156 ? -35.679 29.230 -17.599 1.00 65.88 156 ARG A C 1
ATOM 1269 O O . ARG A 1 156 ? -36.897 29.188 -17.688 1.00 65.88 156 ARG A O 1
ATOM 1276 N N . ARG A 1 157 ? -34.896 29.465 -18.657 1.00 61.25 157 ARG A N 1
ATOM 1277 C CA . ARG A 1 157 ? -35.416 29.653 -20.025 1.00 61.25 157 ARG A CA 1
ATOM 1278 C C . ARG A 1 157 ? -35.889 28.361 -20.692 1.00 61.25 157 ARG A C 1
ATOM 1280 O O . ARG A 1 157 ? -36.662 28.437 -21.633 1.00 61.25 157 ARG A O 1
ATOM 1287 N N . HIS A 1 158 ? -35.438 27.198 -20.226 1.00 56.88 158 HIS A N 1
ATOM 1288 C CA . HIS A 1 158 ? -35.835 25.894 -20.775 1.00 56.88 158 HIS A CA 1
ATOM 1289 C C . HIS A 1 158 ? -36.930 25.183 -19.967 1.00 56.88 158 HIS A C 1
ATOM 1291 O O . HIS A 1 158 ? -37.280 24.049 -20.277 1.00 56.88 158 HIS A O 1
ATOM 1297 N N . THR A 1 159 ? -37.457 25.833 -18.929 1.00 54.34 159 THR A N 1
ATOM 1298 C CA . THR A 1 159 ? -38.545 25.317 -18.080 1.00 54.34 159 THR A CA 1
ATOM 1299 C C . THR A 1 159 ? -39.807 26.188 -18.123 1.00 54.34 159 THR A C 1
ATOM 1301 O O . THR A 1 159 ? -40.730 25.942 -17.349 1.00 54.34 159 THR A O 1
ATOM 1304 N N . ALA A 1 160 ? -39.858 27.172 -19.030 1.00 48.00 160 ALA A N 1
ATOM 1305 C CA . ALA A 1 160 ? -41.012 28.031 -19.299 1.00 48.00 160 ALA A CA 1
ATOM 1306 C C . ALA A 1 160 ? -41.567 27.773 -20.704 1.00 48.00 160 ALA A C 1
ATOM 1308 O O . ALA A 1 160 ? -40.740 27.556 -21.620 1.00 48.00 160 ALA A O 1
#

Organism: NCBI:txid126358

Sequence (160 aa):
MFTPRVINDYYDITTEDIHPLPSIQDMGEVAQFLYGQDDAWPLPERDFEHSKLTDSLLILNMFVSHNIDPTTHRTTINDARARLLYHLAHGRNMDLENYIYTLISMLGFQTNKRHATIFPALISGVCKEKRVHILPTQLILKAKEPINRYALENARRHTA

InterPro domains:
  IPR046796 Putative plant retrotransposon-related domain [PF20167] (2-132)

Radius of gyration: 21.3 Å; chains: 1; bounding box: 60×52×42 Å

pLDDT: mean 73.85, std 11.98, range [46.62, 90.75]

Foldseek 3Di:
DDALVLLCVLVVHDPPQADALDPPPDVQVLCCVFQVDNPDDPPQPDFAALVRGDPVLNVVLVVCCQAQPPDPDSRGDHPVRSSVSVCVVVVHRYSSSVSRVVNLVVQVPDPPCPVVPRHPPSVVSSCVVVVPPPPPPPPPPPPDPPPDPVVVVVVVVVVD

Secondary structure (DSSP, 8-state):
---THHHHHHTT---TT-------S-HHHHHHHHH--SS----TT-PEEGGGS-HHHHHHHHHHHHHTS--S--SEE-HHHHHHHHHHHTT----HHHHHHHHHHHHHH-S-GGG--S-HHHHHHHHHHTT------------PPPS-HHHHHHHHHT--